Protein AF-A0A026VVL3-F1 (afdb_monomer_lite)

Foldseek 3Di:
DADDLVLLLVLLLVLLVLQLVVDVVSVVVCDPVVNVCSVVDDSVRSLVSLLVSLLPGDLLSVLVCVVVCSPPLHLSNLVSNQVSCVVVVNLVPPSCVVSNCSNCVVVVNHDDDDD

Sequence (115 aa):
MKVSKTELYEIVFTVTRILMQRSPHLSRMCNVTWRSRLQSLSRNGLLRKLQFLINHSDLRTIVKCFNRRLFANDPDILCILYNEIVRRGLQDAVYVENISRTYMKLSGNVPLNFY

Secondary structure (DSSP, 8-state):
-PPPHHHHHHHHHHHHHHHHTT-HHHHHHT-HHHHHGGGG--HHHHHHHHHHHHHTS-HHHHHHHHHTT-S-S-HHHHHHHHHHHHHTT-TT-GGGHHHHHHHHHHHT-PPPP--

Structure (mmCIF, N/CA/C/O backbone):
data_AF-A0A026VVL3-F1
#
_entry.id   AF-A0A026VVL3-F1
#
loop_
_atom_site.group_PDB
_atom_site.id
_atom_site.type_symbol
_atom_site.label_atom_id
_atom_site.label_alt_id
_atom_site.label_comp_id
_atom_site.label_asym_id
_atom_site.label_entity_id
_atom_site.label_seq_id
_atom_site.pdbx_PDB_ins_code
_atom_site.Cartn_x
_atom_site.Cartn_y
_atom_site.Cartn_z
_atom_site.occupancy
_atom_site.B_iso_or_equiv
_atom_site.auth_seq_id
_atom_site.auth_comp_id
_atom_site.auth_asym_id
_atom_site.auth_atom_id
_atom_site.pdbx_PDB_model_num
ATOM 1 N N . MET A 1 1 ? -0.916 -12.828 8.928 1.00 75.94 1 MET A N 1
ATOM 2 C CA . MET A 1 1 ? -1.793 -12.327 10.013 1.00 75.94 1 MET A CA 1
ATOM 3 C C . MET A 1 1 ? -2.291 -10.953 9.593 1.00 75.94 1 MET A C 1
ATOM 5 O O . MET A 1 1 ? -1.478 -10.184 9.095 1.00 75.94 1 MET A O 1
ATOM 9 N N . LYS A 1 2 ? -3.595 -10.665 9.690 1.00 87.88 2 LY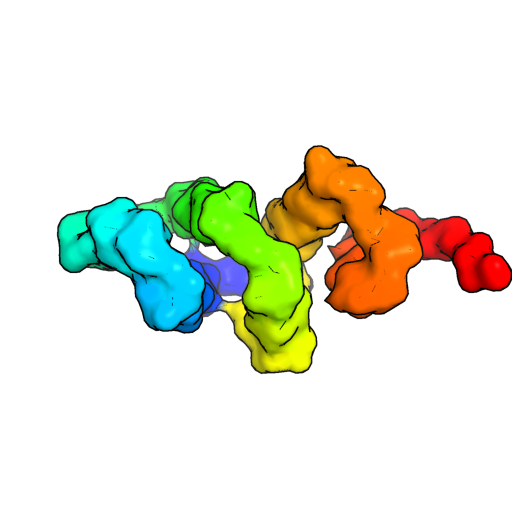S A N 1
ATOM 10 C CA . LYS A 1 2 ? -4.116 -9.333 9.337 1.00 87.88 2 LYS A CA 1
ATOM 11 C C . LYS A 1 2 ? -3.705 -8.328 10.409 1.00 87.88 2 LYS A C 1
ATOM 13 O O . LYS A 1 2 ? -3.803 -8.649 11.590 1.00 87.88 2 LYS A O 1
ATOM 18 N N . VAL A 1 3 ? -3.267 -7.140 10.003 1.00 91.88 3 VAL A N 1
ATOM 19 C CA . VAL A 1 3 ? -2.947 -6.074 10.957 1.00 91.88 3 VAL A CA 1
ATOM 20 C C . VAL A 1 3 ? -4.219 -5.443 11.508 1.00 91.88 3 VAL A C 1
ATOM 22 O O . VAL A 1 3 ? -5.247 -5.343 10.820 1.00 91.88 3 VAL A O 1
ATOM 25 N N . SER A 1 4 ? -4.139 -4.980 12.751 1.00 94.31 4 SER A N 1
ATOM 26 C CA . SER A 1 4 ? -5.198 -4.205 13.383 1.00 94.31 4 SER A CA 1
ATOM 27 C C . SER A 1 4 ? -5.465 -2.902 12.617 1.00 94.31 4 SER A C 1
ATOM 29 O O . SER A 1 4 ? -4.653 -2.420 11.823 1.00 94.31 4 SER A O 1
ATOM 31 N N . LYS A 1 5 ? -6.631 -2.291 12.854 1.00 94.38 5 LYS A N 1
ATOM 32 C CA . LYS A 1 5 ? -6.981 -0.993 12.253 1.00 94.38 5 LYS A CA 1
ATOM 33 C C . LYS A 1 5 ? -5.978 0.103 12.632 1.00 94.38 5 LYS A C 1
ATOM 35 O O . LYS A 1 5 ? -5.680 0.953 11.798 1.00 94.38 5 LYS A O 1
ATOM 40 N N . THR A 1 6 ? -5.470 0.082 13.864 1.00 94.06 6 THR A N 1
ATOM 41 C CA . THR A 1 6 ? -4.492 1.059 14.364 1.00 94.06 6 THR A CA 1
ATOM 42 C C . THR A 1 6 ? -3.147 0.902 13.664 1.00 94.06 6 THR A C 1
ATOM 44 O O . THR A 1 6 ? -2.610 1.879 13.154 1.00 94.06 6 THR A O 1
ATOM 47 N N . GLU A 1 7 ? -2.648 -0.327 13.532 1.00 93.94 7 GLU A N 1
ATOM 48 C CA . GLU A 1 7 ? -1.422 -0.595 12.772 1.00 93.94 7 GLU A CA 1
ATOM 49 C C . GLU A 1 7 ? -1.576 -0.213 11.298 1.00 93.94 7 GLU A C 1
ATOM 51 O O . GLU A 1 7 ? -0.701 0.436 10.732 1.00 93.94 7 GLU A O 1
ATOM 56 N N . LEU A 1 8 ? -2.712 -0.543 10.669 1.00 95.50 8 LEU A N 1
ATOM 57 C CA . LEU A 1 8 ? -2.966 -0.143 9.286 1.00 95.50 8 LEU A CA 1
ATOM 58 C C . LEU A 1 8 ? -2.986 1.382 9.129 1.00 95.50 8 LEU A C 1
ATOM 60 O O . LEU A 1 8 ? -2.474 1.898 8.138 1.00 95.50 8 LEU A O 1
ATOM 64 N N . TYR A 1 9 ? -3.561 2.107 10.089 1.00 95.88 9 TYR A N 1
ATOM 65 C CA . TYR A 1 9 ? -3.537 3.566 10.095 1.00 95.88 9 TYR A CA 1
ATOM 66 C C . TYR A 1 9 ? -2.097 4.095 10.108 1.00 95.88 9 TYR A C 1
ATOM 68 O O . TYR A 1 9 ? -1.767 4.932 9.268 1.00 95.88 9 TYR A O 1
ATOM 76 N N . GLU A 1 10 ? -1.232 3.566 10.977 1.00 95.38 10 GLU A N 1
ATOM 77 C CA . GLU A 1 10 ? 0.178 3.970 11.049 1.00 95.38 10 GLU A CA 1
ATOM 78 C C . GLU A 1 10 ? 0.931 3.668 9.749 1.00 95.38 10 GLU A C 1
ATOM 80 O O . GLU A 1 10 ? 1.693 4.507 9.258 1.00 95.38 10 GLU A O 1
ATOM 85 N N . ILE A 1 11 ? 0.664 2.513 9.130 1.00 95.12 11 ILE A N 1
ATOM 86 C CA . ILE A 1 11 ? 1.210 2.159 7.814 1.00 95.12 11 ILE A CA 1
ATOM 87 C C . ILE A 1 11 ? 0.778 3.193 6.770 1.00 95.12 11 ILE A C 1
ATOM 89 O O . ILE A 1 11 ? 1.627 3.774 6.092 1.00 95.12 11 ILE A O 1
ATOM 93 N N . VAL A 1 12 ? -0.527 3.464 6.646 1.00 95.62 12 VAL A N 1
ATOM 94 C CA . VAL A 1 12 ? -1.055 4.427 5.664 1.00 95.62 12 VAL A CA 1
ATOM 95 C C . VAL A 1 12 ? -0.486 5.817 5.911 1.00 95.62 12 VAL A C 1
ATOM 97 O O . VAL A 1 12 ? -0.052 6.476 4.965 1.00 95.62 12 VAL A O 1
ATOM 100 N N . PHE A 1 13 ? -0.442 6.264 7.163 1.00 94.44 13 PHE A N 1
ATOM 101 C CA . PHE A 1 13 ? 0.089 7.570 7.530 1.00 94.44 13 PHE A CA 1
ATOM 102 C C . PHE A 1 1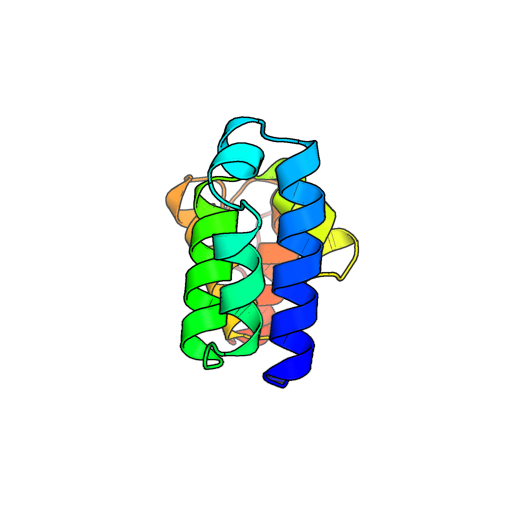3 ? 1.578 7.695 7.181 1.00 94.44 13 PHE A C 1
ATOM 104 O O . PHE A 1 13 ? 1.995 8.666 6.543 1.00 94.44 13 PHE A O 1
ATOM 111 N N . THR A 1 14 ? 2.374 6.683 7.520 1.00 94.62 14 THR A N 1
ATOM 112 C CA . THR A 1 14 ? 3.817 6.646 7.250 1.00 94.62 14 THR A CA 1
ATOM 113 C C . THR A 1 14 ? 4.107 6.631 5.755 1.00 94.62 14 THR A C 1
ATOM 115 O O . THR A 1 14 ? 4.906 7.430 5.260 1.00 94.62 14 THR A O 1
ATOM 118 N N . VAL A 1 15 ? 3.413 5.775 5.008 1.00 93.88 15 VAL A N 1
ATOM 119 C CA . VAL A 1 15 ? 3.539 5.675 3.550 1.00 93.88 15 VAL A CA 1
ATOM 120 C C . VAL A 1 15 ? 3.130 6.989 2.894 1.00 93.88 15 VAL A C 1
ATOM 122 O O . VAL A 1 15 ? 3.862 7.495 2.049 1.00 93.88 15 VAL A O 1
ATOM 125 N N . THR A 1 16 ? 2.042 7.615 3.350 1.00 94.00 16 THR A N 1
ATOM 126 C CA . THR A 1 16 ? 1.637 8.951 2.886 1.00 94.00 16 THR A CA 1
ATOM 127 C C . THR A 1 16 ? 2.776 9.957 3.048 1.00 94.00 16 THR A C 1
ATOM 129 O O . THR A 1 16 ? 3.133 10.632 2.084 1.00 94.00 16 THR A O 1
ATOM 132 N N . ARG A 1 17 ? 3.406 10.032 4.231 1.00 92.31 17 ARG A N 1
ATOM 133 C CA . ARG A 1 17 ? 4.520 10.965 4.486 1.00 92.31 17 ARG A CA 1
ATOM 134 C C . ARG A 1 17 ? 5.694 10.742 3.536 1.00 92.31 17 ARG A C 1
ATOM 136 O O . ARG A 1 17 ? 6.224 11.710 2.998 1.00 92.31 17 ARG A O 1
ATOM 143 N N . ILE A 1 18 ? 6.081 9.486 3.316 1.00 92.19 18 ILE A N 1
ATOM 144 C CA . ILE A 1 18 ? 7.181 9.133 2.406 1.00 92.19 18 ILE A CA 1
ATOM 145 C C . ILE A 1 18 ? 6.850 9.559 0.974 1.00 92.19 18 ILE A C 1
ATOM 147 O O . ILE A 1 18 ? 7.684 10.149 0.288 1.00 92.19 18 ILE A O 1
ATOM 151 N N . LEU A 1 19 ? 5.630 9.283 0.521 1.00 91.06 19 LEU A N 1
ATOM 152 C CA . LEU A 1 19 ? 5.213 9.551 -0.851 1.00 91.06 19 LEU A CA 1
ATOM 153 C C . LEU A 1 19 ? 5.036 11.043 -1.136 1.00 91.06 19 LEU A C 1
ATOM 155 O O . LEU A 1 19 ? 5.442 11.509 -2.199 1.00 91.06 19 LEU A O 1
ATOM 159 N N . MET A 1 20 ? 4.511 11.816 -0.183 1.00 91.19 20 MET A N 1
ATOM 160 C CA . MET A 1 20 ? 4.376 13.272 -0.317 1.00 91.19 20 MET A CA 1
ATOM 161 C C . MET A 1 20 ? 5.728 13.968 -0.514 1.00 91.19 20 MET A C 1
ATOM 163 O O . MET A 1 20 ? 5.808 14.937 -1.262 1.00 91.19 20 MET A O 1
ATOM 167 N N . GLN A 1 21 ? 6.801 13.461 0.103 1.00 88.44 21 GLN A N 1
ATOM 16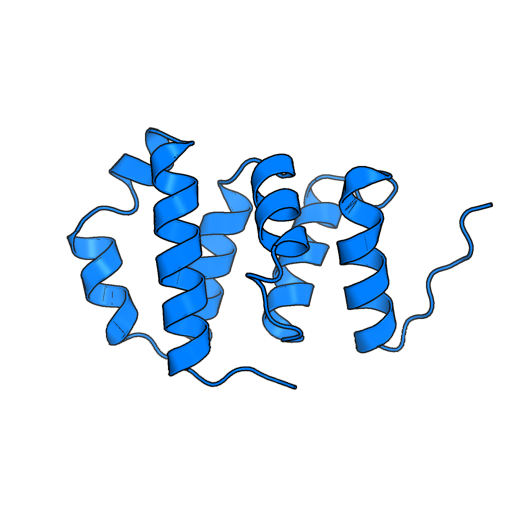8 C CA . GLN A 1 21 ? 8.157 13.996 -0.090 1.00 88.44 21 GLN A CA 1
ATOM 169 C C . GLN A 1 21 ? 8.719 13.723 -1.491 1.00 88.44 21 GLN A C 1
ATOM 171 O O . GLN A 1 21 ? 9.671 14.372 -1.914 1.00 88.44 21 GLN A O 1
ATOM 176 N N . ARG A 1 22 ? 8.174 12.729 -2.198 1.00 85.81 22 ARG A N 1
ATOM 177 C CA . ARG A 1 22 ? 8.679 12.259 -3.495 1.00 85.81 22 ARG A CA 1
ATOM 178 C C . ARG A 1 22 ? 7.773 12.633 -4.666 1.00 85.81 22 ARG A C 1
ATOM 180 O O . ARG A 1 22 ? 8.204 12.520 -5.805 1.00 85.81 22 ARG A O 1
ATOM 187 N N . SER A 1 23 ? 6.545 13.080 -4.400 1.00 85.62 23 SER A N 1
ATOM 188 C CA . SER A 1 23 ? 5.559 13.435 -5.420 1.00 85.62 23 SER A CA 1
ATOM 189 C C . SER A 1 23 ? 4.828 14.733 -5.052 1.00 85.62 23 SER A C 1
ATOM 191 O O . SER A 1 23 ? 3.971 14.730 -4.162 1.00 85.62 23 SER A O 1
ATOM 193 N N . PRO A 1 24 ? 5.093 15.847 -5.767 1.00 86.06 24 PRO A N 1
ATOM 194 C CA . PRO A 1 24 ? 4.363 17.106 -5.587 1.00 86.06 24 PRO A CA 1
ATOM 195 C C . PRO A 1 24 ? 2.855 16.964 -5.831 1.00 86.06 24 PRO A C 1
ATOM 197 O O . PRO A 1 24 ? 2.046 17.673 -5.234 1.00 86.06 24 PRO A O 1
ATOM 200 N N . HIS A 1 25 ? 2.456 16.036 -6.704 1.00 88.38 25 HIS A N 1
ATOM 201 C CA . HIS A 1 25 ? 1.051 15.719 -6.940 1.00 88.38 25 HIS A CA 1
ATOM 202 C C . HIS A 1 25 ? 0.405 15.083 -5.700 1.00 88.38 25 HIS A C 1
ATOM 204 O O . HIS A 1 25 ? -0.605 15.590 -5.210 1.00 88.38 25 HIS A O 1
ATOM 210 N N . LEU A 1 26 ? 1.032 14.051 -5.120 1.00 89.88 26 LEU A N 1
ATOM 211 C CA . LEU A 1 26 ? 0.540 13.432 -3.885 1.00 89.88 26 LEU A CA 1
ATOM 212 C C . LEU A 1 26 ? 0.599 14.383 -2.692 1.00 89.88 26 LEU A C 1
ATOM 214 O O . LEU A 1 26 ? -0.292 14.331 -1.853 1.00 89.88 26 LEU A O 1
ATOM 218 N N . SER A 1 27 ? 1.586 15.280 -2.632 1.00 89.69 27 SER A N 1
ATOM 219 C CA . SER A 1 27 ? 1.656 16.327 -1.606 1.00 89.69 27 SER A CA 1
ATOM 220 C C . SER A 1 27 ? 0.420 17.236 -1.624 1.00 89.69 27 SER A C 1
ATOM 222 O O . SER A 1 27 ? -0.168 17.510 -0.578 1.00 89.69 27 SER A O 1
ATOM 224 N N . ARG A 1 28 ? -0.045 17.628 -2.819 1.00 89.00 28 ARG A N 1
ATOM 225 C CA . ARG A 1 28 ? -1.269 18.429 -2.982 1.00 89.00 28 ARG A CA 1
ATOM 226 C C . ARG A 1 28 ? -2.536 17.646 -2.636 1.00 89.00 28 ARG A C 1
ATOM 228 O O . ARG A 1 28 ? -3.422 18.183 -1.974 1.00 89.00 28 ARG A O 1
ATOM 235 N N . MET A 1 29 ? -2.628 16.385 -3.061 1.00 89.50 29 MET A N 1
ATOM 236 C CA . MET A 1 29 ? -3.822 15.561 -2.832 1.00 89.50 29 MET A CA 1
ATOM 237 C C . MET A 1 29 ? -3.949 15.062 -1.388 1.00 89.50 29 MET A C 1
ATOM 239 O O . MET A 1 29 ? -5.045 15.052 -0.829 1.00 89.50 29 MET A O 1
ATOM 243 N N . CYS A 1 30 ? -2.837 14.674 -0.763 1.00 91.25 30 CYS A N 1
ATOM 244 C CA . CYS A 1 30 ? -2.779 14.154 0.606 1.00 91.25 30 CYS A CA 1
ATOM 245 C C . CYS A 1 30 ? -2.572 15.286 1.627 1.00 91.25 30 CYS A C 1
ATOM 247 O O . CYS A 1 30 ? -1.758 15.191 2.549 1.00 91.25 30 CYS A O 1
ATOM 249 N N . ASN A 1 31 ? -3.308 16.383 1.447 1.00 88.06 31 ASN A N 1
ATOM 250 C CA . ASN A 1 31 ? -3.236 17.568 2.296 1.00 88.06 31 ASN A CA 1
ATOM 251 C C . ASN A 1 31 ? -3.727 17.300 3.739 1.00 88.06 31 ASN A C 1
ATOM 253 O O . ASN A 1 31 ? -4.045 16.173 4.129 1.00 88.06 31 ASN A O 1
ATOM 257 N N . VAL A 1 32 ? -3.756 18.344 4.573 1.00 87.88 32 VAL A N 1
ATOM 258 C CA . VAL A 1 32 ? -4.145 18.241 5.994 1.00 87.88 32 VAL A CA 1
ATOM 259 C C . VAL A 1 32 ? -5.529 17.605 6.163 1.00 87.88 32 VAL A C 1
ATOM 261 O O . VAL A 1 32 ? -5.676 16.690 6.969 1.00 87.88 32 VAL A O 1
ATOM 264 N N . THR A 1 33 ? -6.515 18.017 5.364 1.00 89.44 33 THR A N 1
ATOM 265 C CA . THR A 1 33 ? -7.885 17.484 5.416 1.00 89.44 33 THR A CA 1
ATOM 266 C C . THR A 1 33 ? -7.950 16.011 5.026 1.00 89.44 33 THR A C 1
ATOM 268 O O . THR A 1 33 ? -8.713 15.241 5.607 1.00 89.44 33 THR A O 1
ATOM 271 N N . TRP A 1 34 ? -7.152 15.588 4.045 1.00 92.38 34 TRP A N 1
ATOM 272 C CA . TRP A 1 34 ? -7.074 14.176 3.680 1.00 92.38 34 TRP A CA 1
ATOM 273 C C . TRP A 1 34 ? -6.517 13.339 4.838 1.00 92.38 34 TRP A C 1
ATOM 275 O O . TRP A 1 34 ? -7.076 12.290 5.159 1.00 92.38 34 TRP A O 1
ATOM 285 N N . ARG A 1 35 ? -5.456 13.826 5.495 1.00 91.50 35 ARG A N 1
ATOM 286 C CA . ARG A 1 35 ? -4.787 13.131 6.606 1.00 91.50 35 ARG A CA 1
ATOM 287 C C . ARG A 1 35 ? -5.640 13.084 7.872 1.00 91.50 35 ARG A C 1
ATOM 289 O O . ARG A 1 35 ? -5.696 12.033 8.501 1.00 91.50 35 ARG A O 1
ATOM 296 N N . SER A 1 36 ? -6.344 14.163 8.215 1.00 90.25 36 SER A N 1
ATOM 297 C CA . SER A 1 36 ? -7.205 14.202 9.408 1.00 90.25 36 SER A CA 1
ATOM 298 C C . SER A 1 36 ? -8.348 13.188 9.342 1.00 90.25 36 SER A C 1
ATOM 300 O O . SER A 1 36 ? -8.754 12.634 10.360 1.00 90.25 36 SER A O 1
ATOM 302 N N . ARG A 1 37 ? -8.828 12.875 8.134 1.00 93.00 37 ARG A N 1
ATOM 303 C CA . ARG A 1 37 ? -9.879 11.875 7.923 1.00 93.00 37 ARG A CA 1
ATOM 304 C C . ARG A 1 37 ? -9.401 10.437 8.093 1.00 93.00 37 ARG A C 1
ATOM 306 O O . ARG A 1 37 ? -10.243 9.570 8.261 1.00 93.00 37 ARG A O 1
ATOM 313 N N . LEU A 1 38 ? -8.097 10.149 8.053 1.00 93.00 38 LEU A N 1
ATOM 314 C CA . LEU A 1 38 ? -7.604 8.768 8.136 1.00 93.00 38 LEU A CA 1
ATOM 315 C C . LEU A 1 38 ? -7.990 8.085 9.449 1.00 93.00 38 LEU A C 1
ATOM 317 O O . LEU A 1 38 ? -8.352 6.911 9.445 1.00 93.00 38 LEU A O 1
ATOM 321 N N . GLN A 1 39 ? -7.935 8.813 10.564 1.00 91.88 39 GLN A N 1
ATOM 322 C CA . GLN A 1 39 ? -8.162 8.237 11.887 1.00 91.88 39 GLN A CA 1
ATOM 323 C C . GLN A 1 39 ? -9.599 7.727 12.064 1.00 91.88 39 GLN A C 1
ATOM 325 O O . GLN A 1 39 ? -9.809 6.737 12.768 1.00 91.88 39 GLN A O 1
ATOM 330 N N . SER A 1 40 ? -10.580 8.347 11.402 1.00 94.06 40 SER A N 1
ATOM 331 C CA . SER A 1 40 ? -11.989 7.943 11.471 1.00 94.06 40 SER A CA 1
ATOM 332 C C . SER A 1 40 ? -12.365 6.836 10.483 1.00 94.06 40 SER A C 1
ATOM 334 O O . SER A 1 40 ? -13.471 6.305 10.554 1.00 94.06 40 SER A O 1
ATOM 336 N N . LEU A 1 41 ? -11.468 6.450 9.569 1.00 95.88 41 LEU A N 1
ATOM 337 C CA . LEU A 1 41 ? -11.763 5.405 8.593 1.00 95.88 41 LEU A CA 1
ATOM 338 C C . LEU A 1 41 ? -11.790 4.016 9.237 1.00 95.88 41 LEU A C 1
ATOM 340 O O . LEU A 1 41 ? -10.972 3.667 10.093 1.00 95.88 41 LEU A O 1
ATOM 344 N N . SER A 1 42 ? -12.704 3.185 8.738 1.00 96.81 42 SER A N 1
ATOM 345 C CA . SER A 1 42 ? -12.665 1.743 8.960 1.00 96.81 42 SER A CA 1
ATOM 346 C C . SER A 1 42 ? -11.424 1.129 8.304 1.00 96.81 42 SER A C 1
ATOM 348 O O . SER A 1 42 ? -10.798 1.736 7.429 1.00 96.81 42 SER A O 1
ATOM 350 N N . ARG A 1 43 ? -11.095 -0.117 8.663 1.00 95.25 43 ARG A N 1
ATOM 351 C CA . ARG A 1 43 ? -10.001 -0.864 8.023 1.00 95.25 43 ARG A CA 1
ATOM 352 C C . ARG A 1 43 ? -10.129 -0.870 6.492 1.00 95.25 43 ARG A C 1
ATOM 354 O O . ARG A 1 43 ? -9.166 -0.557 5.801 1.00 95.25 43 ARG A O 1
ATOM 361 N N . ASN A 1 44 ? -11.325 -1.133 5.961 1.00 95.94 44 ASN A N 1
ATOM 362 C CA . ASN A 1 44 ? -11.572 -1.107 4.514 1.00 95.94 44 ASN A CA 1
ATOM 363 C C . ASN A 1 44 ? -11.368 0.292 3.914 1.00 95.94 44 ASN A C 1
ATOM 365 O O . ASN A 1 44 ? -10.826 0.422 2.817 1.00 95.94 44 ASN A O 1
ATOM 369 N N . GLY A 1 45 ? -11.762 1.347 4.634 1.00 96.31 45 GLY A N 1
ATOM 370 C CA . GLY A 1 45 ? -11.491 2.726 4.229 1.00 96.31 45 GLY A CA 1
ATOM 371 C C . GLY A 1 45 ? -9.992 3.017 4.139 1.00 96.31 45 GLY A C 1
ATOM 372 O O . GLY A 1 45 ? -9.540 3.593 3.151 1.00 96.31 45 GLY A O 1
ATOM 373 N N . LEU A 1 46 ? -9.210 2.564 5.120 1.00 97.06 46 LEU A N 1
ATOM 374 C CA . LEU A 1 46 ? -7.753 2.698 5.125 1.00 97.06 46 LEU A CA 1
ATOM 375 C C . LEU A 1 46 ? -7.092 1.904 3.991 1.00 97.06 46 LEU A C 1
ATOM 377 O O . LEU A 1 46 ? -6.229 2.449 3.311 1.00 97.06 46 LEU A O 1
ATOM 381 N N . LEU A 1 47 ? -7.535 0.672 3.722 1.00 97.00 47 LEU A N 1
ATOM 382 C CA . LEU A 1 47 ? -7.048 -0.120 2.584 1.00 97.00 47 LEU A CA 1
ATOM 383 C C . LEU A 1 47 ? -7.309 0.588 1.248 1.00 97.00 47 LEU A C 1
ATOM 385 O O . LEU A 1 47 ? -6.418 0.651 0.407 1.00 97.00 47 LEU A O 1
ATOM 389 N N . ARG A 1 48 ? -8.485 1.205 1.069 1.00 96.69 48 ARG A N 1
ATOM 390 C CA . ARG A 1 48 ? -8.781 2.015 -0.127 1.00 96.69 48 ARG A CA 1
ATOM 391 C C . ARG A 1 48 ? -7.863 3.230 -0.246 1.00 96.69 48 ARG A C 1
ATOM 393 O O . ARG A 1 48 ? -7.429 3.567 -1.345 1.00 96.69 48 ARG A O 1
ATOM 400 N N . LYS A 1 49 ? -7.541 3.894 0.871 1.00 96.06 49 LYS A N 1
ATOM 401 C CA . LYS A 1 49 ? -6.560 4.991 0.877 1.00 96.06 49 LYS A CA 1
ATOM 402 C C . LYS A 1 49 ? -5.160 4.493 0.539 1.00 96.06 49 LYS A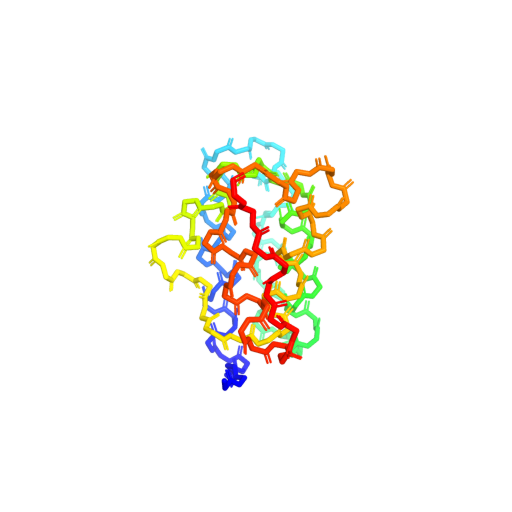 C 1
ATOM 404 O O . LYS A 1 49 ? -4.467 5.149 -0.232 1.00 96.06 49 LYS A O 1
ATOM 409 N N . LEU A 1 50 ? -4.773 3.329 1.050 1.00 96.25 50 LEU A N 1
ATOM 410 C CA . LEU A 1 50 ? -3.496 2.712 0.726 1.00 96.25 50 LEU A CA 1
ATOM 411 C C . LEU A 1 50 ? -3.394 2.358 -0.760 1.00 96.25 50 LEU A C 1
ATOM 413 O O . LEU A 1 50 ? -2.404 2.693 -1.402 1.00 96.25 50 LEU A O 1
ATOM 417 N N . GLN A 1 51 ? -4.436 1.742 -1.316 1.00 96.50 51 GLN A N 1
ATOM 418 C CA . GLN A 1 51 ? -4.529 1.442 -2.741 1.00 96.50 51 GLN A CA 1
ATOM 419 C C . GLN A 1 51 ? -4.422 2.714 -3.582 1.00 96.50 51 GLN A C 1
ATOM 421 O O . GLN A 1 51 ? -3.650 2.753 -4.531 1.00 96.50 51 GLN A O 1
ATOM 426 N N . PHE A 1 52 ? -5.123 3.786 -3.202 1.00 95.31 52 PHE A N 1
ATOM 427 C CA . PHE A 1 52 ? -4.989 5.078 -3.874 1.00 95.31 52 PHE A CA 1
ATOM 428 C C . PHE A 1 52 ? -3.533 5.567 -3.898 1.00 95.31 52 PHE A C 1
ATOM 430 O O . PHE A 1 52 ? -3.044 5.953 -4.959 1.00 95.31 52 PHE A O 1
ATOM 437 N N . LEU A 1 53 ? -2.833 5.522 -2.759 1.00 95.12 53 LEU A N 1
ATOM 438 C CA . LEU A 1 53 ? -1.427 5.920 -2.676 1.00 95.12 53 LEU A CA 1
ATOM 439 C C . LEU A 1 53 ? -0.551 5.070 -3.599 1.00 95.12 53 LEU A C 1
ATOM 441 O O . LEU A 1 53 ? 0.236 5.622 -4.362 1.00 95.12 53 LEU A O 1
ATOM 445 N N . ILE A 1 54 ? -0.707 3.748 -3.556 1.00 94.31 54 ILE A N 1
ATOM 446 C CA . ILE A 1 54 ? 0.052 2.793 -4.372 1.00 94.31 54 ILE A CA 1
ATOM 447 C C . ILE A 1 54 ? -0.174 3.054 -5.870 1.00 94.31 54 ILE A C 1
ATOM 449 O O . ILE A 1 54 ? 0.788 3.227 -6.616 1.00 94.31 54 ILE A O 1
ATOM 453 N N . ASN A 1 55 ? -1.427 3.211 -6.296 1.00 93.94 55 ASN A N 1
ATOM 454 C CA . ASN A 1 55 ? -1.778 3.447 -7.699 1.00 93.94 55 ASN A CA 1
ATOM 455 C C . ASN A 1 55 ? -1.144 4.728 -8.270 1.00 93.94 55 ASN A C 1
ATOM 457 O O . ASN A 1 55 ? -0.846 4.792 -9.460 1.00 93.94 55 ASN A O 1
ATOM 461 N N . HIS A 1 56 ? -0.926 5.740 -7.426 1.00 91.38 56 HIS A N 1
ATOM 462 C CA . HIS A 1 56 ? -0.386 7.047 -7.818 1.00 91.38 56 HIS A CA 1
ATOM 463 C C . HIS A 1 56 ? 1.090 7.232 -7.435 1.00 91.38 56 HIS A C 1
ATOM 465 O O . HIS A 1 56 ? 1.617 8.346 -7.493 1.00 91.38 56 HIS A O 1
ATOM 471 N N . SER A 1 57 ? 1.765 6.157 -7.026 1.00 90.31 57 SER A N 1
ATOM 472 C CA . SER A 1 57 ? 3.176 6.178 -6.649 1.00 90.31 57 SER A CA 1
ATOM 473 C C . SER A 1 57 ? 4.054 5.496 -7.678 1.00 90.31 57 SER A C 1
ATOM 475 O O . SER A 1 57 ? 3.641 4.582 -8.389 1.00 90.31 57 SER A O 1
ATOM 477 N N . ASP A 1 58 ? 5.315 5.902 -7.719 1.00 90.12 58 ASP A N 1
ATOM 478 C CA . ASP A 1 58 ? 6.328 5.162 -8.453 1.00 90.12 58 ASP A CA 1
ATOM 479 C C . ASP A 1 58 ? 6.595 3.790 -7.796 1.00 90.12 58 ASP A C 1
ATOM 481 O O . ASP A 1 58 ? 6.703 3.677 -6.566 1.00 90.12 58 ASP A O 1
ATOM 485 N N . LEU A 1 59 ? 6.726 2.744 -8.620 1.00 90.38 59 LEU A N 1
ATOM 486 C CA . LEU A 1 59 ? 6.845 1.366 -8.139 1.00 90.38 59 LEU A CA 1
ATOM 487 C C . LEU A 1 59 ? 8.148 1.138 -7.370 1.00 90.38 59 LEU A C 1
ATOM 489 O O . LEU A 1 59 ? 8.161 0.404 -6.383 1.00 90.38 59 LEU A O 1
ATOM 493 N N . ARG A 1 60 ? 9.234 1.832 -7.730 1.00 90.75 60 ARG A N 1
ATOM 494 C CA . ARG A 1 60 ? 10.506 1.754 -6.998 1.00 90.75 60 ARG A CA 1
ATOM 495 C C . ARG A 1 60 ? 10.351 2.269 -5.572 1.00 90.75 60 ARG A C 1
ATOM 497 O O . ARG A 1 60 ? 10.983 1.746 -4.655 1.00 90.75 60 ARG A O 1
ATOM 504 N N . THR A 1 61 ? 9.518 3.287 -5.364 1.00 90.81 61 THR A N 1
ATOM 505 C CA . THR A 1 61 ? 9.239 3.819 -4.022 1.00 90.81 61 THR A CA 1
ATOM 506 C C . THR A 1 61 ? 8.403 2.840 -3.202 1.00 90.81 61 THR A C 1
ATOM 508 O O . THR A 1 61 ? 8.710 2.618 -2.029 1.00 90.81 61 THR A O 1
ATOM 511 N N . ILE A 1 62 ? 7.416 2.193 -3.824 1.00 92.00 62 ILE A N 1
ATOM 512 C CA . ILE A 1 62 ? 6.614 1.131 -3.200 1.00 92.00 62 ILE A CA 1
ATOM 513 C C . ILE A 1 62 ? 7.504 -0.045 -2.778 1.00 92.00 62 ILE A C 1
ATOM 515 O O . ILE A 1 62 ? 7.483 -0.442 -1.614 1.00 92.00 62 ILE A O 1
ATOM 519 N N . VAL A 1 63 ? 8.357 -0.540 -3.678 1.00 92.50 63 VAL A N 1
ATOM 520 C CA . VAL A 1 63 ? 9.314 -1.620 -3.390 1.00 92.50 63 VAL A CA 1
ATOM 521 C C . VAL A 1 63 ? 10.263 -1.238 -2.257 1.00 92.50 63 VAL A C 1
ATOM 523 O O . VAL A 1 63 ? 10.501 -2.035 -1.352 1.00 92.50 63 VAL A O 1
ATOM 526 N N . LYS A 1 64 ? 10.777 -0.002 -2.239 1.00 91.50 64 LYS A N 1
ATOM 527 C CA . LYS A 1 64 ? 11.605 0.482 -1.122 1.00 91.50 64 LYS A CA 1
ATOM 528 C C . LYS A 1 64 ? 10.851 0.464 0.207 1.00 91.50 64 LYS A C 1
ATOM 530 O O . LYS A 1 64 ? 11.441 0.094 1.219 1.00 91.50 64 LYS A O 1
ATOM 535 N N . CYS A 1 65 ? 9.576 0.853 0.222 1.00 91.88 65 CYS A N 1
ATOM 536 C CA . CYS A 1 65 ? 8.751 0.792 1.429 1.00 91.88 65 CYS A CA 1
ATOM 537 C C . CYS A 1 65 ? 8.541 -0.658 1.886 1.00 91.88 65 CYS A C 1
ATOM 539 O O . CYS A 1 65 ? 8.689 -0.957 3.071 1.00 91.88 65 CYS A O 1
ATOM 541 N N . PHE A 1 66 ? 8.287 -1.566 0.944 1.00 92.44 66 PHE A N 1
ATOM 542 C CA . PHE A 1 66 ? 8.156 -2.993 1.214 1.00 92.44 66 PHE A CA 1
ATOM 543 C C . PHE A 1 66 ? 9.430 -3.603 1.803 1.00 92.44 66 PHE A C 1
ATOM 545 O O . PHE A 1 66 ? 9.386 -4.228 2.857 1.00 92.44 66 PHE A O 1
ATOM 552 N N . ASN A 1 67 ? 10.585 -3.351 1.186 1.00 89.62 67 ASN A N 1
ATOM 553 C CA . ASN A 1 67 ? 11.870 -3.884 1.648 1.00 89.62 67 ASN A CA 1
ATOM 554 C C . ASN A 1 67 ? 12.278 -3.338 3.026 1.00 89.62 67 ASN A C 1
ATOM 556 O O . ASN A 1 67 ? 12.993 -4.005 3.768 1.00 89.62 67 ASN A O 1
ATOM 560 N N . ARG A 1 68 ? 11.779 -2.155 3.405 1.00 90.31 68 ARG A N 1
ATOM 561 C CA . ARG A 1 68 ? 11.903 -1.595 4.762 1.00 90.31 68 ARG A CA 1
ATOM 562 C C . ARG A 1 68 ? 10.898 -2.177 5.761 1.00 90.31 68 ARG A C 1
ATOM 564 O O . ARG A 1 68 ? 10.823 -1.687 6.882 1.00 90.31 68 ARG A O 1
ATOM 571 N N . ARG A 1 69 ? 10.132 -3.197 5.364 1.00 89.94 69 ARG A N 1
ATOM 572 C CA . ARG A 1 69 ? 9.093 -3.863 6.162 1.00 89.94 69 ARG A CA 1
ATOM 573 C C . ARG A 1 69 ? 7.987 -2.915 6.644 1.00 89.94 69 ARG A C 1
ATOM 575 O O . ARG A 1 69 ? 7.368 -3.169 7.669 1.00 89.94 69 ARG A O 1
ATOM 582 N N . LEU A 1 70 ? 7.724 -1.831 5.902 1.00 89.12 70 LEU A N 1
ATOM 583 C CA . LEU A 1 70 ? 6.637 -0.895 6.231 1.00 89.12 70 LEU A CA 1
ATOM 584 C C . LEU A 1 70 ? 5.259 -1.490 5.952 1.00 89.12 70 LEU A C 1
ATOM 586 O O . LEU A 1 70 ? 4.292 -1.174 6.633 1.00 89.12 70 LEU A O 1
ATOM 590 N N . PHE A 1 71 ? 5.166 -2.345 4.939 1.00 84.75 71 PHE A N 1
ATOM 591 C CA . PHE A 1 71 ? 3.977 -3.140 4.699 1.00 84.75 71 PHE A CA 1
ATOM 592 C C . PHE A 1 71 ? 4.133 -4.421 5.512 1.00 84.75 71 PHE A C 1
ATOM 594 O O . PHE A 1 71 ? 5.007 -5.236 5.223 1.00 84.75 71 PHE A O 1
ATOM 601 N N . ALA A 1 72 ? 3.337 -4.562 6.570 1.00 79.69 72 ALA A N 1
ATOM 602 C CA . ALA A 1 72 ? 3.266 -5.802 7.333 1.00 79.69 72 ALA A CA 1
ATOM 603 C C . ALA A 1 72 ? 2.894 -6.991 6.423 1.00 79.69 72 ALA A C 1
ATOM 605 O O . ALA A 1 72 ? 2.416 -6.802 5.303 1.00 79.69 72 ALA A O 1
ATOM 606 N N . ASN A 1 73 ? 3.020 -8.223 6.928 1.00 84.88 73 ASN A N 1
ATOM 607 C CA . ASN A 1 73 ? 2.588 -9.451 6.234 1.00 84.88 73 ASN A CA 1
ATOM 608 C C . ASN A 1 73 ? 1.051 -9.614 6.220 1.00 84.88 73 ASN A C 1
ATOM 610 O O . ASN A 1 73 ? 0.511 -10.694 6.488 1.00 84.88 73 ASN A O 1
ATOM 614 N N . ASP A 1 74 ? 0.345 -8.515 5.966 1.00 90.19 74 ASP A N 1
ATOM 615 C CA . ASP A 1 74 ? -1.100 -8.448 5.845 1.00 90.19 74 ASP A CA 1
ATOM 616 C C . ASP A 1 74 ? -1.511 -8.878 4.424 1.00 90.19 74 ASP A C 1
ATOM 618 O O . ASP A 1 74 ? -1.089 -8.241 3.452 1.00 90.19 74 ASP A O 1
ATOM 622 N N . PRO A 1 75 ? -2.339 -9.929 4.278 1.00 91.31 75 PRO A N 1
ATOM 623 C CA . PRO A 1 75 ? -2.758 -10.427 2.969 1.00 91.31 75 PRO A CA 1
ATOM 624 C C . PRO A 1 75 ? -3.475 -9.385 2.104 1.00 91.31 75 PRO A C 1
ATOM 626 O O . PRO A 1 75 ? -3.282 -9.370 0.891 1.00 91.31 75 PRO A O 1
ATOM 629 N N . ASP A 1 76 ? -4.268 -8.496 2.711 1.00 94.00 76 ASP A N 1
ATOM 630 C CA . ASP A 1 76 ? -5.030 -7.488 1.972 1.00 94.00 76 ASP A CA 1
ATOM 631 C C . ASP A 1 76 ? -4.073 -6.417 1.407 1.00 94.00 76 ASP A C 1
ATOM 633 O O . ASP A 1 76 ? -4.222 -5.985 0.265 1.00 94.00 76 ASP A O 1
ATOM 637 N N . ILE A 1 77 ? -3.036 -6.036 2.168 1.00 94.94 77 ILE A N 1
ATOM 638 C CA . ILE A 1 77 ? -1.989 -5.107 1.702 1.00 94.94 77 ILE A CA 1
ATOM 639 C C . ILE A 1 77 ? -1.153 -5.742 0.587 1.00 94.94 77 ILE A C 1
ATOM 641 O O . ILE A 1 77 ? -0.912 -5.110 -0.441 1.00 94.94 77 ILE A O 1
ATOM 645 N N . LEU A 1 78 ? -0.718 -6.989 0.772 1.00 94.19 78 LEU A N 1
ATOM 646 C CA . LEU A 1 78 ? 0.077 -7.710 -0.223 1.00 94.19 78 LEU A CA 1
ATOM 647 C C . LEU A 1 78 ? -0.688 -7.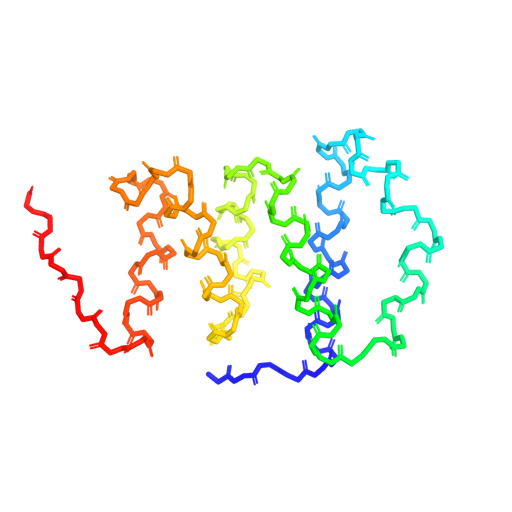912 -1.530 1.00 94.19 78 LEU A C 1
ATOM 649 O O . LEU A 1 78 ? -0.106 -7.754 -2.597 1.00 94.19 78 LEU A O 1
ATOM 653 N N . CYS A 1 79 ? -1.989 -8.191 -1.447 1.00 94.12 79 CYS A N 1
ATOM 654 C CA . CYS A 1 79 ? -2.869 -8.270 -2.607 1.00 94.12 79 CYS A CA 1
ATOM 655 C C . CYS A 1 79 ? -2.907 -6.940 -3.373 1.00 94.12 79 CYS A C 1
ATOM 657 O O . CYS A 1 79 ? -2.743 -6.927 -4.589 1.00 94.12 79 CYS A O 1
ATOM 659 N N . ILE A 1 80 ? -3.039 -5.804 -2.676 1.00 96.00 80 ILE A N 1
ATOM 660 C CA . ILE A 1 80 ? -2.999 -4.475 -3.311 1.00 96.00 80 ILE A CA 1
ATOM 661 C C . ILE A 1 80 ? -1.657 -4.242 -4.022 1.00 96.00 80 ILE A C 1
ATOM 663 O O . ILE A 1 80 ? -1.644 -3.777 -5.161 1.00 96.00 80 ILE A O 1
ATOM 667 N N . LEU A 1 81 ? -0.537 -4.568 -3.370 1.00 95.00 81 LEU A N 1
ATOM 668 C CA . LEU A 1 81 ? 0.801 -4.407 -3.949 1.00 95.00 81 LEU A CA 1
ATOM 669 C C . LEU A 1 81 ? 0.993 -5.282 -5.192 1.00 95.00 81 LEU A C 1
ATOM 671 O O . LEU A 1 81 ? 1.459 -4.793 -6.219 1.00 95.00 81 LEU A O 1
ATOM 675 N N . TYR A 1 82 ? 0.622 -6.560 -5.105 1.00 94.31 82 TYR A N 1
ATOM 676 C CA . TYR A 1 82 ? 0.753 -7.511 -6.205 1.00 94.31 82 TYR A CA 1
ATOM 677 C C . TYR A 1 82 ? -0.148 -7.147 -7.387 1.00 94.31 82 TYR A C 1
ATOM 679 O O . TYR A 1 82 ? 0.320 -7.102 -8.522 1.00 94.31 82 TYR A O 1
ATOM 687 N N . ASN A 1 83 ? -1.409 -6.788 -7.132 1.00 94.38 83 ASN A N 1
ATOM 688 C CA . ASN A 1 83 ? -2.323 -6.346 -8.184 1.00 94.38 83 ASN A CA 1
ATOM 689 C C . ASN A 1 83 ? -1.790 -5.114 -8.913 1.00 94.38 83 ASN A C 1
ATOM 691 O O . ASN A 1 83 ? -1.940 -5.016 -10.126 1.00 94.38 83 ASN A O 1
ATOM 695 N N . GLU A 1 84 ? -1.136 -4.189 -8.206 1.00 94.44 84 GLU A N 1
ATOM 696 C CA . GLU A 1 84 ? -0.521 -3.032 -8.852 1.00 94.44 84 GLU A CA 1
ATOM 697 C C . GLU A 1 84 ? 0.681 -3.414 -9.727 1.00 94.44 84 GLU A C 1
ATOM 699 O O . GLU A 1 84 ? 0.849 -2.856 -10.810 1.00 94.44 84 GLU A O 1
ATOM 704 N N . ILE A 1 85 ? 1.497 -4.378 -9.294 1.00 94.12 85 ILE A N 1
ATOM 705 C CA . ILE A 1 85 ? 2.602 -4.925 -10.097 1.00 94.12 85 ILE A CA 1
ATOM 706 C C . ILE A 1 85 ? 2.064 -5.547 -11.392 1.00 94.12 85 ILE A C 1
ATOM 708 O O . ILE A 1 85 ? 2.539 -5.206 -12.477 1.00 94.12 85 ILE A O 1
ATOM 712 N N . VAL A 1 86 ? 1.051 -6.412 -11.281 1.00 93.75 86 VAL A N 1
ATOM 713 C CA . VAL A 1 86 ? 0.414 -7.084 -12.425 1.00 93.75 86 VAL A CA 1
ATOM 714 C C . VAL A 1 86 ? -0.249 -6.068 -13.351 1.00 93.75 86 VAL A C 1
ATOM 716 O O . VAL A 1 86 ? -0.056 -6.118 -14.561 1.00 93.75 86 VAL A O 1
ATOM 719 N N . ARG A 1 87 ? -0.970 -5.082 -12.802 1.00 94.44 87 ARG A N 1
ATOM 720 C CA . ARG A 1 87 ? -1.614 -4.013 -13.583 1.00 94.44 87 ARG A CA 1
ATOM 721 C C . ARG A 1 87 ? -0.608 -3.202 -14.404 1.00 94.44 87 ARG A C 1
ATOM 723 O O . ARG A 1 87 ? -0.967 -2.676 -15.452 1.00 94.44 87 ARG A O 1
ATOM 730 N N . ARG A 1 88 ? 0.636 -3.079 -13.932 1.00 92.81 88 ARG A N 1
ATOM 731 C CA . ARG A 1 88 ? 1.731 -2.414 -14.657 1.00 92.81 88 ARG A CA 1
ATOM 732 C C . ARG A 1 88 ? 2.500 -3.347 -15.599 1.00 92.81 88 ARG A C 1
ATOM 734 O O . ARG A 1 88 ? 3.395 -2.862 -16.281 1.00 92.81 88 ARG A O 1
ATOM 741 N N . GLY A 1 89 ? 2.179 -4.643 -15.640 1.00 91.69 89 GLY A N 1
ATOM 742 C CA . GLY A 1 89 ? 2.872 -5.642 -16.460 1.00 91.69 89 GLY A CA 1
ATOM 743 C C . GLY A 1 89 ? 4.302 -5.931 -15.995 1.00 91.69 89 GLY A C 1
ATOM 744 O O . GLY A 1 89 ? 5.168 -6.214 -16.815 1.00 91.69 89 GLY A O 1
ATOM 745 N N . LEU A 1 90 ? 4.579 -5.784 -14.695 1.00 91.69 90 LEU A N 1
ATOM 746 C CA . LEU A 1 90 ? 5.933 -5.858 -14.130 1.00 91.69 90 LEU A CA 1
ATOM 747 C C . LEU A 1 90 ? 6.151 -7.093 -13.251 1.00 91.69 90 LEU A C 1
ATOM 749 O O . LEU A 1 90 ? 7.102 -7.120 -12.477 1.00 91.69 90 LEU A O 1
ATOM 753 N N . GLN A 1 91 ? 5.283 -8.102 -13.339 1.00 87.50 91 GLN A N 1
ATOM 754 C CA . GLN A 1 91 ? 5.335 -9.294 -12.486 1.00 87.50 91 GLN A CA 1
ATOM 755 C C . GLN A 1 91 ? 6.648 -10.086 -12.595 1.00 87.50 91 GLN A C 1
ATOM 757 O O . GLN A 1 91 ? 7.072 -10.658 -11.593 1.00 87.50 91 GLN A O 1
ATOM 762 N N . ASP A 1 92 ? 7.309 -10.035 -13.754 1.00 86.06 92 ASP A N 1
ATOM 763 C CA . ASP A 1 92 ? 8.568 -10.741 -14.033 1.00 86.06 92 ASP A CA 1
ATOM 764 C C . ASP A 1 92 ? 9.812 -9.880 -13.734 1.00 86.06 92 ASP A C 1
ATOM 766 O O . ASP A 1 92 ? 10.952 -10.307 -13.916 1.00 86.06 92 ASP A O 1
ATOM 770 N N . ALA A 1 93 ? 9.627 -8.637 -13.273 1.00 89.38 93 ALA A N 1
ATOM 771 C CA . ALA A 1 93 ? 10.746 -7.754 -12.981 1.00 89.38 93 ALA A CA 1
ATOM 772 C C . ALA A 1 93 ? 11.454 -8.158 -11.675 1.00 89.38 93 ALA A C 1
ATOM 774 O O . ALA A 1 93 ? 10.857 -8.207 -10.600 1.00 89.38 93 ALA A O 1
ATOM 775 N N . VAL A 1 94 ? 12.778 -8.330 -11.737 1.00 89.12 94 VAL A N 1
ATOM 776 C CA . VAL A 1 94 ? 13.609 -8.761 -10.593 1.00 89.12 94 VAL A CA 1
ATOM 777 C C . VAL A 1 94 ? 13.392 -7.897 -9.345 1.00 89.12 94 VAL A C 1
ATOM 779 O O . VAL A 1 94 ? 13.317 -8.393 -8.224 1.00 89.12 94 VAL A O 1
ATOM 782 N N . TYR A 1 95 ? 13.234 -6.582 -9.511 1.00 89.31 95 TYR A N 1
ATOM 783 C CA . TYR A 1 95 ? 13.114 -5.677 -8.368 1.00 89.31 95 TYR A CA 1
ATOM 784 C C . TYR A 1 95 ? 11.762 -5.760 -7.634 1.00 89.31 95 TYR A C 1
ATOM 786 O O . TYR A 1 95 ? 11.662 -5.222 -6.532 1.00 89.31 95 TYR A O 1
ATOM 794 N N . VAL A 1 96 ? 10.737 -6.424 -8.186 1.00 91.81 96 VAL A N 1
ATOM 795 C CA . VAL A 1 96 ? 9.455 -6.677 -7.492 1.00 91.81 96 VAL A CA 1
ATOM 796 C C . VAL A 1 96 ? 9.336 -8.100 -6.951 1.00 91.81 96 VAL A C 1
ATOM 798 O O . VAL A 1 96 ? 8.393 -8.399 -6.218 1.00 91.81 96 VAL A O 1
ATOM 801 N N . GLU A 1 97 ? 10.304 -8.962 -7.262 1.00 90.81 97 GLU A N 1
ATOM 802 C CA . GLU A 1 97 ? 10.276 -10.392 -6.965 1.00 90.81 97 GLU A CA 1
ATOM 803 C C . GLU A 1 97 ? 9.971 -10.686 -5.490 1.00 90.81 97 GLU A C 1
ATOM 805 O O . GLU A 1 97 ? 9.176 -11.570 -5.177 1.00 90.81 97 GLU A O 1
ATOM 810 N N . ASN A 1 98 ? 10.548 -9.911 -4.569 1.00 90.81 98 ASN A N 1
ATOM 811 C CA . ASN A 1 98 ? 10.325 -10.097 -3.137 1.00 90.81 98 ASN A CA 1
ATOM 812 C C . ASN A 1 98 ? 8.846 -9.912 -2.740 1.00 90.81 98 ASN A C 1
ATOM 814 O O . ASN A 1 98 ? 8.328 -10.658 -1.906 1.00 90.81 98 ASN A O 1
ATOM 818 N N . ILE A 1 99 ? 8.147 -8.954 -3.361 1.00 92.25 99 ILE A N 1
ATOM 819 C CA . ILE A 1 99 ? 6.709 -8.740 -3.143 1.00 92.25 99 ILE A CA 1
ATOM 820 C C . ILE A 1 99 ? 5.932 -9.923 -3.717 1.00 92.25 99 ILE A C 1
ATOM 822 O O . ILE A 1 99 ? 5.130 -10.524 -3.001 1.00 92.25 99 ILE A O 1
ATOM 826 N N . SER A 1 100 ? 6.207 -10.286 -4.973 1.00 91.25 100 SER A N 1
ATOM 827 C CA . SER A 1 100 ? 5.529 -11.381 -5.674 1.00 91.25 100 SER A CA 1
ATOM 828 C C . SER A 1 100 ? 5.671 -12.704 -4.923 1.00 91.25 100 SER A C 1
ATOM 830 O O . SER A 1 100 ? 4.668 -13.342 -4.613 1.00 91.25 100 SER A O 1
ATOM 832 N N . ARG A 1 101 ? 6.894 -13.072 -4.518 1.00 90.50 101 ARG A N 1
ATOM 833 C CA . ARG A 1 101 ? 7.173 -14.280 -3.726 1.00 90.50 101 ARG A CA 1
ATOM 834 C C . ARG A 1 101 ? 6.463 -14.257 -2.374 1.00 90.50 101 ARG A C 1
ATOM 836 O O . ARG A 1 101 ? 5.942 -15.285 -1.950 1.00 90.50 101 ARG A O 1
ATOM 843 N N . THR A 1 102 ? 6.441 -13.114 -1.685 1.00 90.94 102 THR A N 1
ATOM 844 C CA . THR A 1 102 ? 5.764 -12.996 -0.382 1.00 90.94 102 THR A CA 1
ATOM 845 C C . THR A 1 102 ? 4.253 -13.171 -0.524 1.00 90.94 102 THR A C 1
ATOM 847 O O . THR A 1 102 ? 3.650 -13.908 0.255 1.00 90.94 102 THR A O 1
ATOM 850 N N . TYR A 1 103 ? 3.647 -12.547 -1.537 1.00 90.81 103 TYR A N 1
ATOM 851 C CA . TYR A 1 103 ? 2.228 -12.716 -1.844 1.00 90.81 103 TYR A CA 1
ATOM 852 C C . TYR A 1 103 ? 1.898 -14.169 -2.212 1.00 90.81 103 TYR A C 1
ATOM 854 O O . TYR A 1 103 ? 1.016 -14.766 -1.602 1.00 90.81 103 TYR A O 1
ATOM 862 N N . MET A 1 104 ? 2.661 -14.764 -3.130 1.00 87.56 104 MET A N 1
ATOM 863 C CA . MET A 1 104 ? 2.524 -16.157 -3.570 1.00 87.56 104 MET A CA 1
ATOM 864 C C . MET A 1 104 ? 2.548 -17.134 -2.388 1.00 87.56 104 MET A C 1
ATOM 866 O O . MET A 1 104 ? 1.574 -17.856 -2.172 1.00 87.56 104 MET A O 1
ATOM 870 N N . LYS A 1 105 ? 3.575 -17.049 -1.529 1.00 88.06 105 LYS A N 1
ATOM 871 C CA . LYS A 1 105 ? 3.688 -17.864 -0.305 1.00 88.06 105 LYS A CA 1
ATOM 872 C C . LYS A 1 105 ? 2.469 -17.752 0.613 1.00 88.06 105 LYS A C 1
ATOM 874 O O . LYS A 1 105 ? 2.059 -18.749 1.193 1.00 88.06 105 LYS A O 1
ATOM 879 N N . LEU A 1 106 ? 1.901 -16.556 0.759 1.00 85.12 106 LEU A N 1
ATOM 880 C CA . LEU A 1 106 ? 0.737 -16.325 1.620 1.00 85.12 106 LEU A CA 1
ATOM 881 C C . LEU A 1 106 ? -0.593 -16.709 0.966 1.00 85.12 106 LEU A C 1
ATOM 883 O O . LEU A 1 106 ? -1.537 -17.043 1.674 1.00 85.12 106 LEU A O 1
ATOM 887 N N . SER A 1 107 ? -0.668 -16.670 -0.362 1.00 79.69 107 SER A N 1
ATOM 888 C CA . SER A 1 107 ? -1.847 -17.071 -1.135 1.00 79.69 107 SER A CA 1
ATOM 889 C C . SER A 1 107 ? -1.960 -18.585 -1.346 1.00 79.69 107 SER A C 1
ATOM 891 O O . SER A 1 107 ? -2.985 -19.049 -1.829 1.00 79.69 107 SER A O 1
ATOM 893 N N . GLY A 1 108 ? -0.917 -19.355 -1.014 1.00 73.06 108 GLY A N 1
ATOM 894 C CA . GLY A 1 108 ? -0.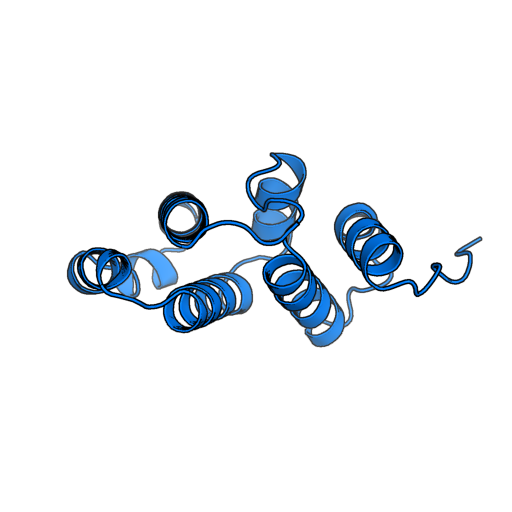843 -20.791 -1.300 1.00 73.06 108 GLY A CA 1
ATOM 895 C C . GLY A 1 108 ? -0.517 -21.122 -2.762 1.00 73.06 108 GLY A C 1
ATOM 896 O O . GLY A 1 108 ? -0.303 -22.287 -3.083 1.00 73.06 108 GLY A O 1
ATOM 897 N N . ASN A 1 109 ? -0.411 -20.117 -3.637 1.00 62.56 109 ASN A N 1
ATOM 898 C CA . ASN A 1 109 ? 0.080 -20.290 -4.999 1.00 62.56 109 ASN A CA 1
ATOM 899 C C . ASN A 1 109 ? 1.609 -20.275 -4.979 1.00 62.56 109 ASN A C 1
ATOM 901 O O . ASN A 1 109 ? 2.226 -19.222 -4.836 1.00 62.56 109 ASN A O 1
ATOM 905 N N . VAL A 1 110 ? 2.232 -21.448 -5.086 1.00 51.00 110 VAL A N 1
ATOM 906 C CA . VAL A 1 110 ? 3.687 -21.569 -5.249 1.00 51.00 110 VAL A CA 1
ATOM 907 C C . VAL A 1 110 ? 4.086 -20.876 -6.564 1.00 51.00 110 VAL A C 1
ATOM 909 O O . VAL A 1 110 ? 3.420 -21.108 -7.574 1.00 51.00 110 VAL A O 1
ATOM 912 N N . PRO A 1 111 ? 5.129 -20.022 -6.592 1.00 49.53 111 PRO A N 1
ATOM 913 C CA . PRO A 1 111 ? 5.595 -19.430 -7.841 1.00 49.53 111 PRO A CA 1
ATOM 914 C C . PRO A 1 111 ? 6.000 -20.542 -8.811 1.00 49.53 111 PRO A C 1
ATOM 916 O O . PRO A 1 111 ? 6.762 -21.432 -8.429 1.00 49.53 111 PRO A O 1
ATOM 919 N N . LEU A 1 112 ? 5.533 -20.477 -10.061 1.00 44.12 112 LEU A N 1
ATOM 920 C CA . LEU A 1 112 ? 6.176 -21.202 -11.155 1.00 44.12 112 LEU A CA 1
ATOM 921 C C . LEU A 1 112 ? 7.648 -20.773 -11.175 1.00 44.12 112 LEU A C 1
ATOM 923 O O . LEU A 1 112 ? 7.943 -19.579 -11.188 1.00 44.12 112 LEU A O 1
ATOM 927 N N . ASN A 1 113 ? 8.552 -21.749 -11.082 1.00 36.97 113 ASN A N 1
ATOM 928 C CA . ASN A 1 113 ? 9.993 -21.542 -11.161 1.00 36.97 113 ASN A CA 1
ATOM 929 C C . ASN A 1 113 ? 10.327 -20.676 -12.381 1.00 36.97 113 ASN A C 1
ATOM 931 O O . ASN A 1 113 ? 10.082 -21.090 -13.512 1.00 36.97 113 ASN A O 1
ATOM 935 N N . PHE A 1 114 ? 10.913 -19.506 -12.147 1.00 43.00 114 PHE A N 1
ATOM 936 C CA . PHE A 1 114 ? 11.598 -18.756 -13.190 1.00 43.00 114 PHE A CA 1
ATOM 937 C C . PHE A 1 114 ? 13.066 -19.182 -13.138 1.00 43.00 114 PHE A C 1
ATOM 939 O O . PHE A 1 114 ? 13.796 -18.788 -12.225 1.00 43.00 114 PHE A O 1
ATOM 946 N N . TYR A 1 115 ? 13.414 -20.102 -14.042 1.00 37.44 115 TYR A N 1
ATOM 947 C CA . TYR A 1 115 ? 14.786 -20.498 -14.367 1.00 37.44 115 TYR A CA 1
ATOM 948 C C . TYR A 1 115 ? 15.486 -19.399 -15.166 1.00 37.44 115 TYR A C 1
ATOM 950 O O . TYR A 1 115 ? 14.797 -18.750 -15.986 1.00 37.44 115 TYR A O 1
#

Organism: Ooceraea biroi (NCBI:txid2015173)

Radius of gyration: 14.22 Å; chains: 1; bounding box: 28×40×31 Å

pLDDT: mean 88.69, std 11.67, range [36.97, 97.06]